Protein AF-A0A1G3IN06-F1 (afdb_monomer_lite)

Sequence (87 aa):
MNISLTPELARIVEKKVKSGLYASASEVVREALRLLAHMDDARRRRIDELNRRIDRGLAELDRGEGIPGATSHRRARRKLRATAARA

Radius of gyration: 24.05 Å; chains: 1; bounding box: 42×40×55 Å

Structure (mmCIF, N/CA/C/O backbone):
data_AF-A0A1G3IN06-F1
#
_entry.id   AF-A0A1G3IN06-F1
#
loop_
_atom_site.group_PDB
_atom_site.id
_atom_site.type_symbol
_atom_site.label_atom_id
_atom_site.label_alt_id
_atom_site.label_comp_id
_atom_site.label_asym_id
_atom_site.label_entity_id
_atom_site.label_seq_id
_atom_site.pdbx_PDB_ins_code
_atom_site.Cartn_x
_atom_site.Cartn_y
_atom_site.Cartn_z
_atom_site.occupancy
_atom_site.B_iso_or_equiv
_atom_site.auth_seq_id
_atom_site.auth_comp_id
_atom_site.auth_asym_id
_atom_site.auth_atom_id
_atom_site.pdbx_PDB_model_num
ATOM 1 N N . MET A 1 1 ? -6.178 -17.972 18.622 1.00 81.75 1 MET A N 1
ATOM 2 C CA . MET A 1 1 ? -4.965 -17.131 18.505 1.00 81.75 1 MET A CA 1
ATOM 3 C C . MET A 1 1 ? -5.195 -15.878 19.331 1.00 81.75 1 MET A C 1
ATOM 5 O O . MET A 1 1 ? -6.264 -15.299 19.192 1.00 81.75 1 MET A O 1
ATOM 9 N N . ASN A 1 2 ? -4.252 -15.500 20.196 1.00 85.06 2 ASN A N 1
ATOM 10 C CA . ASN A 1 2 ? -4.333 -14.266 20.977 1.00 85.06 2 ASN A CA 1
ATOM 11 C C . ASN A 1 2 ? -3.390 -13.225 20.363 1.00 85.06 2 ASN A C 1
ATOM 13 O O . ASN A 1 2 ? -2.268 -13.569 19.999 1.00 85.06 2 ASN A O 1
ATOM 17 N N . ILE A 1 3 ? -3.852 -11.987 20.221 1.00 88.38 3 ILE A N 1
ATOM 18 C CA . ILE A 1 3 ? -3.104 -10.891 19.596 1.00 88.38 3 ILE A CA 1
ATOM 19 C C . ILE A 1 3 ? -3.169 -9.672 20.503 1.00 88.38 3 ILE A C 1
ATOM 21 O O . ILE A 1 3 ? -4.245 -9.273 20.943 1.00 88.38 3 ILE A O 1
ATOM 25 N N . SER A 1 4 ? -2.008 -9.086 20.771 1.00 93.94 4 SER A N 1
ATOM 26 C CA . SER A 1 4 ? -1.902 -7.876 21.576 1.00 93.94 4 SER A CA 1
ATOM 27 C C . SER A 1 4 ? -2.140 -6.653 20.701 1.00 93.94 4 SER A C 1
ATOM 29 O O . SER A 1 4 ? -1.525 -6.503 19.646 1.00 93.94 4 SER A O 1
ATOM 31 N N . LEU A 1 5 ? -3.021 -5.767 21.155 1.00 95.50 5 LEU A N 1
ATOM 32 C CA . LEU A 1 5 ? -3.264 -4.473 20.530 1.00 95.50 5 LEU A CA 1
ATOM 33 C C . LEU A 1 5 ? -2.631 -3.373 21.375 1.00 95.50 5 LEU A C 1
ATOM 35 O O . LEU A 1 5 ? -2.588 -3.464 22.602 1.00 95.50 5 LEU A O 1
ATOM 39 N N . THR A 1 6 ? -2.190 -2.300 20.722 1.00 97.94 6 THR A N 1
ATOM 40 C CA . THR A 1 6 ? -1.882 -1.068 21.449 1.00 97.94 6 THR A CA 1
ATOM 41 C C . THR A 1 6 ? -3.169 -0.512 22.079 1.00 97.94 6 THR A C 1
ATOM 43 O O . THR A 1 6 ? -4.263 -0.740 21.545 1.00 97.94 6 THR A O 1
ATOM 46 N N . PRO A 1 7 ? -3.083 0.262 23.179 1.00 98.06 7 PRO A N 1
ATOM 47 C CA . PRO A 1 7 ? -4.268 0.853 23.810 1.00 98.06 7 PRO A CA 1
ATOM 48 C C . PRO A 1 7 ? -5.103 1.728 22.864 1.00 98.06 7 PRO A C 1
ATOM 50 O O . PRO A 1 7 ? -6.309 1.886 23.035 1.00 98.06 7 PRO A O 1
ATOM 53 N N . GLU A 1 8 ? -4.480 2.327 21.853 1.00 98.06 8 GLU A N 1
ATOM 54 C CA . GLU A 1 8 ? -5.176 3.089 20.818 1.00 98.06 8 GLU A CA 1
ATOM 55 C C . GLU A 1 8 ? -6.004 2.194 19.888 1.00 98.06 8 GLU A C 1
ATOM 57 O O . GLU A 1 8 ? -7.198 2.435 19.713 1.00 98.06 8 GLU A O 1
ATOM 62 N N . LEU A 1 9 ? -5.411 1.121 19.358 1.00 97.62 9 LEU A N 1
ATOM 63 C CA . LEU A 1 9 ? -6.116 0.180 18.485 1.00 97.62 9 LEU A CA 1
ATOM 64 C C . LEU A 1 9 ? -7.252 -0.535 19.226 1.00 97.62 9 LEU A C 1
ATOM 66 O O . LEU A 1 9 ? -8.337 -0.697 18.668 1.00 97.62 9 LEU A O 1
ATOM 70 N N . ALA A 1 10 ? -7.042 -0.891 20.496 1.00 97.12 10 ALA A N 1
ATOM 71 C CA . ALA A 1 10 ? -8.086 -1.470 21.339 1.00 97.12 10 ALA A CA 1
ATOM 72 C C . ALA A 1 10 ? -9.297 -0.529 21.474 1.00 97.12 10 ALA A C 1
ATOM 74 O O . ALA A 1 10 ? -10.429 -0.962 21.260 1.00 97.12 10 ALA A O 1
ATOM 75 N N . ARG A 1 11 ? -9.069 0.772 21.723 1.00 97.81 11 ARG A N 1
ATOM 76 C CA . ARG A 1 11 ? -10.141 1.784 21.792 1.00 97.81 11 ARG A CA 1
ATOM 77 C C . ARG A 1 11 ? -10.903 1.924 20.474 1.00 97.81 11 ARG A C 1
ATOM 79 O O . ARG A 1 11 ? -12.122 2.084 20.487 1.00 97.81 11 ARG A O 1
ATOM 86 N N . ILE A 1 12 ? -10.211 1.853 19.335 1.00 97.62 12 ILE A N 1
ATOM 87 C CA . ILE A 1 12 ? -10.852 1.897 18.011 1.00 97.62 12 ILE A CA 1
ATOM 88 C C . ILE A 1 12 ? -11.768 0.684 17.821 1.00 97.62 12 ILE A C 1
ATOM 90 O O . ILE A 1 12 ? -12.927 0.851 17.435 1.00 97.62 12 ILE A O 1
ATOM 94 N N . VAL A 1 13 ? -11.268 -0.520 18.114 1.00 97.25 13 VAL A N 1
ATOM 95 C CA . VAL A 1 13 ? -12.047 -1.762 18.008 1.00 97.25 13 VAL A CA 1
ATOM 96 C C . VAL A 1 13 ? -13.260 -1.713 18.932 1.00 97.25 13 VAL A C 1
ATOM 98 O O . VAL A 1 13 ? -14.378 -1.975 18.493 1.00 97.25 13 VAL A O 1
ATOM 101 N N . GLU A 1 14 ? -13.071 -1.298 20.183 1.00 97.31 14 GLU A N 1
ATOM 102 C CA . GLU A 1 14 ? -14.154 -1.186 21.156 1.00 97.31 14 GLU A CA 1
ATOM 103 C C . GLU A 1 14 ? -15.228 -0.188 20.703 1.00 97.31 14 GLU A C 1
ATOM 105 O O . GLU A 1 14 ? -16.417 -0.497 20.763 1.00 97.31 14 GLU A O 1
ATOM 110 N N . LYS A 1 15 ? -14.837 0.977 20.167 1.00 97.94 15 LYS A N 1
ATOM 111 C CA . LYS A 1 15 ? -15.779 1.965 19.617 1.00 97.94 15 LYS A CA 1
ATOM 112 C C . LYS A 1 15 ? -16.593 1.402 18.447 1.00 97.94 15 LYS A C 1
ATOM 114 O O . LYS A 1 15 ? -17.780 1.702 18.341 1.00 97.94 15 LYS A O 1
ATOM 119 N N . LYS A 1 16 ? -15.977 0.598 17.574 1.00 97.69 16 LYS A N 1
ATOM 120 C CA . LYS A 1 16 ? -16.651 -0.045 16.432 1.00 97.69 16 LYS A CA 1
ATOM 121 C C . LYS A 1 16 ? -17.645 -1.121 16.868 1.00 97.69 16 LYS A C 1
ATOM 123 O O . LYS A 1 16 ? -18.712 -1.221 16.276 1.00 97.69 16 LYS A O 1
ATOM 128 N N . VAL A 1 17 ? -17.328 -1.886 17.910 1.00 97.94 17 VAL A N 1
ATOM 129 C CA . VAL A 1 17 ? -18.271 -2.860 18.484 1.00 97.94 17 VAL A CA 1
ATOM 130 C C . VAL A 1 17 ? -19.416 -2.133 19.194 1.00 97.94 17 VAL A C 1
ATOM 132 O O . VAL A 1 17 ? -20.581 -2.413 18.934 1.00 97.94 17 VAL A O 1
ATOM 135 N N . LYS A 1 18 ? -19.106 -1.122 20.018 1.00 97.88 18 LYS A N 1
ATOM 136 C CA . LYS A 1 18 ? -20.104 -0.302 20.729 1.00 97.88 18 LYS A CA 1
ATOM 137 C C . LYS A 1 18 ? -21.067 0.442 19.803 1.00 97.88 18 LYS A C 1
ATOM 139 O O . LYS A 1 18 ? -22.164 0.774 20.234 1.00 97.88 18 LYS A O 1
ATOM 144 N N . SER A 1 19 ? -20.694 0.700 18.548 1.00 97.19 19 SER A N 1
ATOM 145 C CA . SER A 1 19 ? -21.613 1.305 17.580 1.00 97.19 19 SER A CA 1
ATOM 146 C C . SER A 1 19 ? -22.680 0.335 17.058 1.00 97.19 19 SER A C 1
ATOM 148 O O . SER A 1 19 ? -23.512 0.751 16.260 1.00 97.19 19 SER A O 1
ATOM 150 N N . GLY A 1 20 ? -22.624 -0.952 17.423 1.00 95.38 20 GLY A N 1
ATOM 151 C CA . GLY A 1 20 ? -23.562 -1.984 16.969 1.00 95.38 20 GLY A CA 1
ATOM 152 C C . GLY A 1 20 ? -23.359 -2.445 15.522 1.00 95.38 20 GLY A C 1
ATOM 153 O O . GLY A 1 20 ? -24.097 -3.299 15.051 1.00 95.38 20 GLY A O 1
ATOM 154 N N . LEU A 1 21 ? -22.354 -1.910 14.816 1.00 93.75 21 LEU A N 1
ATOM 155 C CA . LEU A 1 21 ? -22.047 -2.286 13.428 1.00 93.75 21 LEU A CA 1
ATOM 156 C C . LEU A 1 21 ? -21.309 -3.627 13.323 1.00 93.75 21 LEU A C 1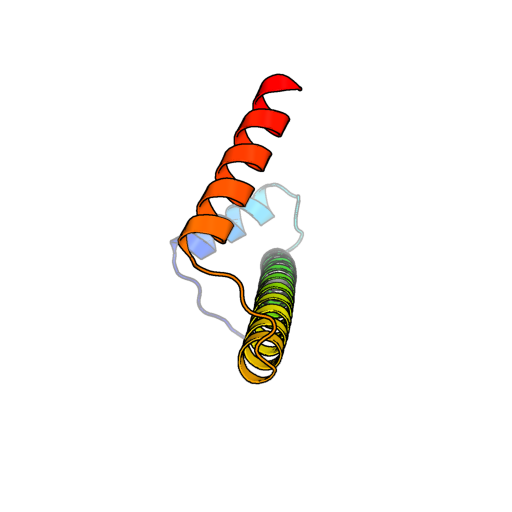
ATOM 158 O O . LEU A 1 21 ? -21.266 -4.210 12.247 1.00 93.75 21 LEU A O 1
ATOM 162 N N . TYR A 1 22 ? -20.703 -4.082 14.419 1.00 97.81 22 TYR A N 1
ATOM 163 C CA . TYR A 1 22 ? -19.931 -5.319 14.492 1.00 97.81 22 TYR A CA 1
ATOM 164 C C . TYR A 1 22 ? -20.304 -6.063 15.772 1.00 97.81 22 TYR A C 1
ATOM 166 O O . TYR A 1 22 ? -20.385 -5.452 16.839 1.00 97.81 22 TYR A O 1
ATOM 174 N N . ALA A 1 23 ? -20.471 -7.381 15.688 1.00 96.62 23 ALA A N 1
ATOM 175 C CA . ALA A 1 23 ? -20.856 -8.220 16.819 1.00 96.62 23 ALA A CA 1
ATOM 176 C C . ALA A 1 23 ? -19.681 -8.527 17.762 1.00 96.62 23 ALA A C 1
ATOM 178 O O . ALA A 1 23 ? -19.883 -8.891 18.919 1.00 96.62 23 ALA A O 1
ATOM 179 N N . SER A 1 24 ? -18.436 -8.419 17.283 1.00 97.12 24 SER A N 1
ATOM 180 C CA . SER A 1 24 ? -17.253 -8.742 18.087 1.00 97.12 24 SER A CA 1
ATOM 181 C C . SER A 1 24 ? -15.983 -8.031 17.624 1.00 97.12 24 SER A C 1
ATOM 183 O O . SER A 1 24 ? -15.842 -7.647 16.463 1.00 97.12 24 SER A O 1
ATOM 185 N N . ALA A 1 25 ? -14.996 -7.952 18.521 1.00 95.56 25 ALA A N 1
ATOM 186 C CA . ALA A 1 25 ? -13.652 -7.481 18.191 1.00 95.56 25 ALA A CA 1
ATOM 187 C C . ALA A 1 25 ? -13.007 -8.308 17.063 1.00 95.56 25 ALA A C 1
ATOM 189 O O . ALA A 1 25 ? -12.373 -7.755 16.166 1.00 95.56 25 ALA A O 1
ATOM 190 N N . SER A 1 26 ? -13.208 -9.631 17.067 1.00 96.25 26 SER A N 1
ATOM 191 C CA . SER A 1 26 ? -12.677 -10.513 16.024 1.00 96.25 26 SER A CA 1
ATOM 192 C C . SER A 1 26 ? -13.263 -10.212 14.646 1.00 96.25 26 SER A C 1
ATOM 194 O O . SER A 1 26 ? -12.581 -10.402 13.645 1.00 96.25 26 SER A O 1
ATOM 196 N N . GLU A 1 27 ? -14.507 -9.743 14.573 1.00 97.00 27 GLU A N 1
ATOM 197 C CA . GLU A 1 27 ? -15.127 -9.337 13.313 1.00 97.00 27 GLU A CA 1
ATOM 198 C C . GLU A 1 27 ? -14.510 -8.052 12.762 1.00 97.00 27 GLU A C 1
ATOM 200 O O . GLU A 1 27 ? -14.120 -8.023 11.597 1.00 97.00 27 GLU A O 1
ATOM 205 N N . VAL A 1 28 ? -14.311 -7.044 13.620 1.00 97.06 28 VAL A N 1
ATOM 206 C CA . VAL A 1 28 ? -13.616 -5.799 13.254 1.00 97.06 28 VAL A CA 1
ATOM 207 C C . VAL A 1 28 ? -12.219 -6.101 12.708 1.00 97.06 28 VAL A C 1
ATOM 209 O O . VAL A 1 28 ? -11.831 -5.586 11.661 1.00 97.06 28 VAL A O 1
ATOM 212 N N . VAL A 1 29 ? -11.467 -6.967 13.395 1.00 96.00 29 VAL A N 1
ATOM 213 C CA . VAL A 1 29 ? -10.109 -7.343 12.978 1.00 96.00 29 VAL A CA 1
ATOM 214 C C . VAL A 1 29 ? -10.123 -8.112 11.656 1.00 96.00 29 VAL A C 1
ATOM 216 O O . VAL A 1 29 ? -9.301 -7.827 10.790 1.00 96.00 29 VAL A O 1
ATOM 219 N N . ARG A 1 30 ? -11.057 -9.052 11.456 1.00 96.19 30 ARG A N 1
ATOM 220 C CA . ARG A 1 30 ? -11.175 -9.780 10.180 1.00 96.19 30 ARG A CA 1
ATOM 221 C C . ARG A 1 30 ? -11.453 -8.840 9.013 1.00 96.19 30 ARG A C 1
ATOM 223 O O . ARG A 1 30 ? -10.836 -9.002 7.964 1.00 96.19 30 ARG A O 1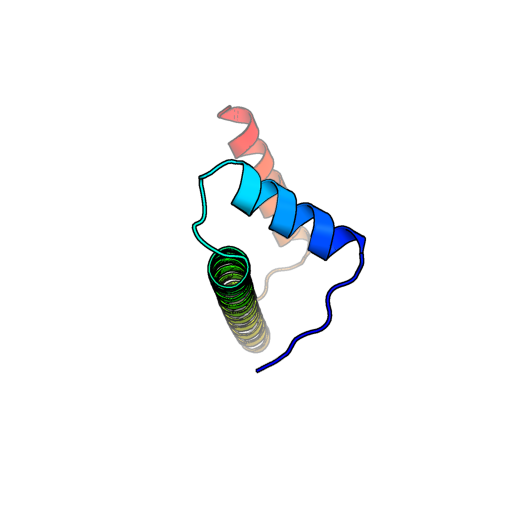
ATOM 230 N N . GLU A 1 31 ? -12.342 -7.869 9.191 1.00 97.62 31 GLU A N 1
ATOM 231 C CA . GLU A 1 31 ? -12.648 -6.902 8.136 1.00 97.62 31 GLU A CA 1
ATOM 232 C C . GLU A 1 31 ? -11.454 -5.987 7.842 1.00 97.62 31 GLU A C 1
ATOM 234 O O . GLU A 1 31 ? -11.080 -5.805 6.684 1.00 97.62 31 GLU A O 1
ATOM 239 N N . ALA A 1 32 ? -10.772 -5.496 8.880 1.00 96.56 32 ALA A N 1
ATOM 240 C CA . ALA A 1 32 ? -9.553 -4.709 8.714 1.00 96.56 32 ALA A CA 1
ATOM 241 C C . ALA A 1 32 ? -8.453 -5.486 7.964 1.00 96.56 32 ALA A C 1
ATOM 243 O O . ALA A 1 32 ? -7.817 -4.942 7.062 1.00 96.56 32 ALA A O 1
ATOM 244 N N . LEU A 1 33 ? -8.254 -6.767 8.292 1.00 97.25 33 LEU A N 1
ATOM 245 C CA . LEU A 1 33 ? -7.286 -7.629 7.609 1.00 97.25 33 LEU A CA 1
ATOM 246 C C . LEU A 1 33 ? -7.690 -7.932 6.163 1.00 97.25 33 LEU A C 1
ATOM 248 O O . LEU A 1 33 ? -6.821 -7.994 5.296 1.00 97.25 33 LEU A O 1
ATOM 252 N N . ARG A 1 34 ? -8.989 -8.081 5.878 1.00 98.12 34 ARG A N 1
ATOM 253 C CA . ARG A 1 34 ? -9.495 -8.237 4.509 1.00 98.12 34 ARG A CA 1
ATOM 254 C C . ARG A 1 34 ? -9.178 -7.000 3.668 1.00 98.12 34 ARG A C 1
ATOM 256 O O . ARG A 1 34 ? -8.635 -7.134 2.574 1.00 98.12 34 ARG A O 1
ATOM 263 N N . LEU A 1 35 ? -9.446 -5.804 4.194 1.00 98.19 35 LEU A N 1
ATOM 264 C CA . LEU A 1 35 ? -9.102 -4.545 3.527 1.00 98.19 35 LEU A CA 1
ATOM 265 C C . LEU A 1 35 ? -7.591 -4.409 3.309 1.00 98.19 35 LEU A C 1
ATOM 267 O O . LEU A 1 35 ? -7.166 -4.063 2.208 1.00 98.19 35 LEU A O 1
ATOM 271 N N . LEU A 1 36 ? -6.780 -4.740 4.319 1.00 98.12 36 LEU A N 1
ATOM 272 C CA . LEU A 1 36 ? -5.322 -4.732 4.202 1.00 98.12 36 LEU A CA 1
ATOM 273 C C . LEU A 1 36 ? -4.841 -5.676 3.091 1.00 98.12 36 LEU A C 1
ATOM 275 O O . LEU A 1 36 ? -4.060 -5.264 2.237 1.00 98.12 36 LEU A O 1
ATOM 279 N N . ALA A 1 37 ? -5.359 -6.906 3.048 1.00 98.12 37 ALA A N 1
ATOM 280 C CA . ALA A 1 37 ? -5.012 -7.877 2.015 1.00 98.12 37 ALA A CA 1
ATOM 281 C C . ALA A 1 37 ? -5.385 -7.383 0.607 1.00 98.12 37 ALA A C 1
ATOM 283 O O . ALA A 1 37 ? -4.590 -7.525 -0.322 1.00 98.12 37 ALA A O 1
ATOM 284 N N . HIS A 1 38 ? -6.553 -6.751 0.445 1.00 98.25 38 HIS A N 1
ATO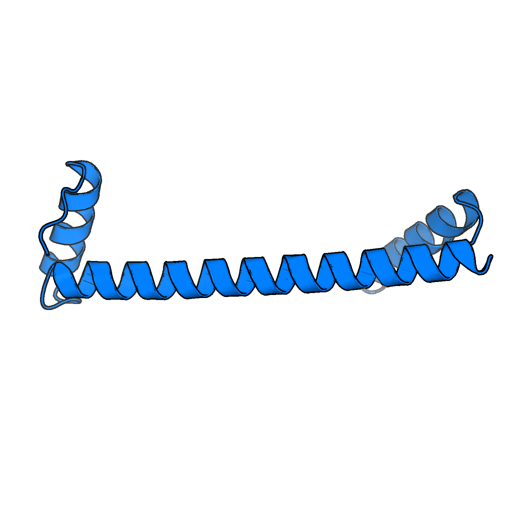M 285 C CA . HIS A 1 38 ? -6.946 -6.142 -0.829 1.00 98.25 38 HIS A CA 1
ATOM 286 C C . HIS A 1 38 ? -6.011 -5.002 -1.247 1.00 98.25 38 HIS A C 1
ATOM 288 O O . HIS A 1 38 ? -5.637 -4.914 -2.417 1.00 98.25 38 HIS A O 1
ATOM 294 N N . MET A 1 39 ? -5.609 -4.138 -0.311 1.00 98.31 39 MET A N 1
ATOM 295 C CA . MET A 1 39 ? -4.657 -3.058 -0.588 1.00 98.31 39 MET A CA 1
ATOM 296 C C . MET A 1 39 ? -3.280 -3.597 -0.983 1.00 98.31 39 MET A C 1
ATOM 298 O O . MET A 1 39 ? -2.669 -3.087 -1.926 1.00 98.31 39 MET A O 1
ATOM 302 N N . ASP A 1 40 ? -2.796 -4.626 -0.288 1.00 98.31 40 ASP A N 1
ATOM 303 C CA . ASP A 1 40 ? -1.509 -5.253 -0.583 1.00 98.31 40 ASP A CA 1
ATOM 304 C C . ASP A 1 40 ? -1.513 -5.939 -1.949 1.00 98.31 40 ASP A C 1
ATOM 306 O O . ASP A 1 40 ? -0.564 -5.784 -2.718 1.00 98.31 40 ASP A O 1
ATOM 310 N N . ASP A 1 41 ? -2.593 -6.634 -2.296 1.00 98.19 41 ASP A N 1
ATOM 311 C CA . ASP A 1 41 ? -2.762 -7.246 -3.610 1.00 98.19 41 ASP A CA 1
ATOM 312 C C . ASP A 1 41 ? -2.826 -6.193 -4.731 1.00 98.19 41 ASP A C 1
ATOM 314 O O . ASP A 1 41 ? -2.108 -6.293 -5.729 1.00 98.19 41 ASP A O 1
ATOM 318 N N . ALA A 1 42 ? -3.594 -5.114 -4.544 1.00 98.00 42 ALA A N 1
ATOM 319 C CA . ALA A 1 42 ? -3.643 -4.008 -5.500 1.00 98.00 42 ALA A CA 1
ATOM 320 C C . ALA A 1 42 ? -2.264 -3.348 -5.687 1.00 98.00 42 ALA A C 1
ATOM 322 O O . ALA A 1 42 ? -1.858 -3.040 -6.812 1.00 98.00 42 ALA A O 1
ATOM 323 N N . ARG A 1 43 ? -1.507 -3.167 -4.594 1.00 98.06 43 ARG A N 1
ATOM 324 C CA . ARG A 1 43 ? -0.133 -2.650 -4.636 1.00 98.06 43 ARG A CA 1
ATOM 325 C C . ARG A 1 43 ? 0.792 -3.588 -5.410 1.00 98.06 43 ARG A C 1
ATOM 327 O O . ARG A 1 43 ? 1.540 -3.102 -6.257 1.00 98.06 43 ARG A O 1
ATOM 334 N N . ARG A 1 44 ? 0.733 -4.898 -5.149 1.00 98.25 44 ARG A N 1
ATOM 335 C CA . ARG A 1 44 ? 1.538 -5.910 -5.855 1.00 98.25 44 ARG A CA 1
ATOM 336 C C . ARG A 1 44 ? 1.268 -5.879 -7.353 1.00 98.25 44 ARG A C 1
ATOM 338 O O . ARG A 1 44 ? 2.199 -5.669 -8.121 1.00 98.25 44 ARG A O 1
ATOM 345 N N . ARG A 1 45 ? -0.003 -5.933 -7.766 1.00 98.25 45 ARG A N 1
ATOM 346 C CA . ARG A 1 45 ? -0.388 -5.856 -9.187 1.00 98.25 45 ARG A CA 1
ATOM 347 C C . ARG A 1 45 ? 0.136 -4.591 -9.867 1.00 98.25 45 ARG A C 1
ATOM 349 O O . ARG A 1 45 ? 0.621 -4.660 -10.992 1.00 98.25 45 ARG A O 1
ATOM 356 N N . ARG A 1 46 ? 0.072 -3.440 -9.186 1.00 98.19 46 ARG A N 1
ATOM 357 C CA . ARG A 1 46 ? 0.582 -2.167 -9.718 1.00 98.19 46 ARG A CA 1
ATOM 358 C C . ARG A 1 46 ? 2.100 -2.183 -9.912 1.00 98.19 46 ARG A C 1
ATOM 360 O O . ARG A 1 46 ? 2.584 -1.636 -10.900 1.00 98.19 46 ARG A O 1
ATOM 367 N N . ILE A 1 47 ? 2.839 -2.778 -8.977 1.00 98.50 47 ILE A N 1
ATOM 368 C CA . ILE A 1 47 ? 4.295 -2.937 -9.087 1.00 98.50 47 ILE A CA 1
ATOM 369 C C . ILE A 1 47 ? 4.631 -3.892 -10.234 1.00 98.50 47 ILE A C 1
ATOM 371 O O . ILE A 1 47 ? 5.461 -3.552 -11.071 1.00 98.50 47 ILE A O 1
ATOM 375 N N . ASP A 1 48 ? 3.942 -5.028 -10.330 1.00 98.50 48 ASP A N 1
ATOM 376 C CA . ASP A 1 48 ? 4.159 -6.006 -11.399 1.00 98.50 48 ASP A CA 1
ATOM 377 C C . ASP A 1 48 ? 3.894 -5.404 -12.782 1.00 98.50 48 ASP A C 1
ATOM 379 O O . ASP A 1 48 ? 4.665 -5.609 -13.719 1.00 98.50 48 ASP A O 1
ATOM 383 N N . GLU A 1 49 ? 2.821 -4.625 -12.927 1.00 98.44 49 GLU A N 1
ATOM 384 C CA . GLU A 1 49 ? 2.527 -3.916 -14.171 1.00 98.44 49 GLU A CA 1
ATOM 385 C C . GLU A 1 49 ? 3.616 -2.890 -14.510 1.00 98.44 49 GLU A C 1
ATOM 387 O O . GLU A 1 49 ? 4.053 -2.810 -15.661 1.00 98.44 49 GLU A O 1
ATOM 392 N N . LEU A 1 50 ? 4.073 -2.115 -13.521 1.00 98.44 50 LEU A N 1
ATOM 393 C CA . LEU A 1 50 ? 5.143 -1.141 -13.718 1.00 98.44 50 LEU A CA 1
ATOM 394 C C . LEU A 1 50 ? 6.441 -1.825 -14.156 1.00 98.44 50 LEU A C 1
ATOM 396 O O . LEU A 1 50 ? 7.043 -1.384 -15.134 1.00 98.44 50 LEU A O 1
ATOM 400 N N . ASN A 1 51 ? 6.825 -2.914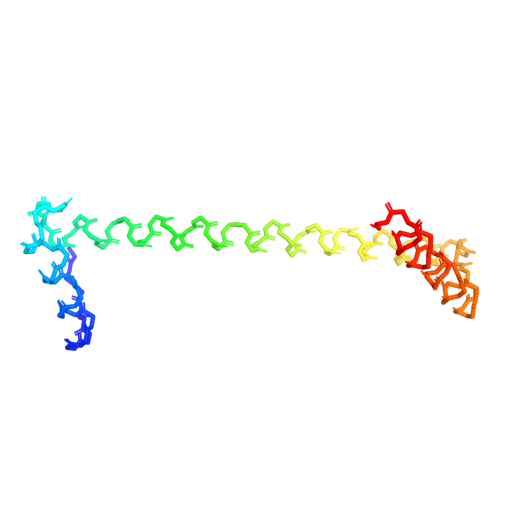 -13.491 1.00 98.50 51 ASN A N 1
ATOM 401 C CA . ASN A 1 51 ? 8.010 -3.694 -13.835 1.00 98.50 51 ASN A CA 1
ATOM 402 C C . ASN A 1 51 ? 7.910 -4.227 -15.268 1.00 98.50 51 ASN A C 1
ATOM 404 O O . ASN A 1 51 ? 8.783 -3.940 -16.077 1.00 98.50 51 ASN A O 1
ATOM 408 N N . ARG A 1 52 ? 6.781 -4.841 -15.653 1.00 98.50 52 ARG A N 1
ATOM 409 C CA . ARG A 1 52 ? 6.562 -5.300 -17.041 1.00 98.50 52 ARG A CA 1
ATOM 410 C C . ARG A 1 52 ? 6.686 -4.179 -18.073 1.00 98.50 52 ARG A C 1
ATOM 412 O O . ARG A 1 52 ? 7.139 -4.411 -19.193 1.00 98.50 52 ARG A O 1
ATOM 419 N N . ARG A 1 53 ? 6.231 -2.967 -17.742 1.00 98.19 53 ARG A N 1
ATOM 420 C CA . ARG A 1 53 ? 6.353 -1.798 -18.627 1.00 98.19 53 ARG A 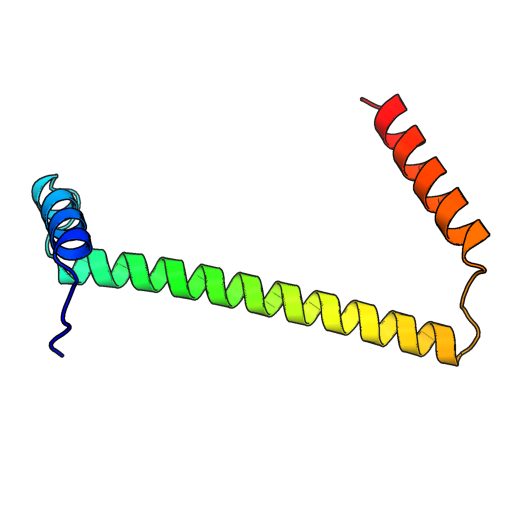CA 1
ATOM 421 C C . ARG A 1 53 ? 7.797 -1.321 -18.741 1.00 98.19 53 ARG A C 1
ATOM 423 O O . ARG A 1 53 ? 8.194 -0.921 -19.832 1.00 98.19 53 ARG A O 1
ATOM 430 N N . ILE A 1 54 ? 8.553 -1.358 -17.646 1.00 98.00 54 ILE A N 1
ATOM 431 C CA . ILE A 1 54 ? 9.985 -1.047 -17.634 1.00 98.00 54 ILE A CA 1
ATOM 432 C C . ILE A 1 54 ? 10.738 -2.080 -18.470 1.00 98.00 54 ILE A C 1
ATOM 434 O O . ILE A 1 54 ? 11.431 -1.681 -19.397 1.00 98.00 54 ILE A O 1
ATOM 438 N N . ASP A 1 55 ? 10.529 -3.374 -18.224 1.00 98.44 55 ASP A N 1
ATOM 439 C CA . ASP A 1 55 ? 11.190 -4.465 -18.950 1.00 98.44 55 ASP A CA 1
ATOM 440 C C . ASP A 1 55 ? 10.953 -4.355 -20.457 1.00 98.44 55 ASP A C 1
ATOM 442 O O . ASP A 1 55 ? 11.880 -4.463 -21.258 1.00 98.44 55 ASP A O 1
ATOM 446 N N . ARG A 1 56 ? 9.710 -4.057 -20.858 1.00 97.94 56 ARG A N 1
ATOM 447 C CA . ARG A 1 56 ? 9.380 -3.801 -22.263 1.00 97.94 56 ARG A CA 1
ATOM 448 C C . ARG A 1 56 ? 10.149 -2.607 -22.823 1.00 97.94 56 ARG A C 1
ATOM 450 O O . ARG A 1 56 ? 10.709 -2.715 -23.908 1.00 97.94 56 ARG A O 1
ATOM 457 N N . GLY A 1 57 ? 10.166 -1.488 -22.100 1.00 96.56 57 GLY A N 1
ATOM 458 C CA . GLY A 1 57 ? 10.881 -0.284 -22.521 1.00 96.56 57 GLY A CA 1
ATOM 459 C C . GLY A 1 57 ? 12.391 -0.507 -22.629 1.00 96.56 57 GLY A C 1
ATOM 460 O O . GLY A 1 57 ? 13.004 -0.025 -23.573 1.00 96.56 57 GLY A O 1
ATOM 461 N N . LEU A 1 58 ? 12.986 -1.276 -21.714 1.00 97.75 58 LEU A N 1
ATOM 462 C CA . LEU A 1 58 ? 14.393 -1.671 -21.788 1.00 97.75 58 LEU A CA 1
ATOM 463 C C . LEU A 1 58 ? 14.656 -2.533 -23.027 1.00 97.75 58 LEU A C 1
ATOM 465 O O . LEU A 1 58 ? 15.546 -2.212 -23.805 1.00 97.75 58 LEU A O 1
ATOM 469 N N . ALA A 1 59 ? 13.813 -3.534 -23.293 1.00 98.06 59 ALA A N 1
ATOM 470 C CA . ALA A 1 59 ? 13.947 -4.363 -24.488 1.00 98.06 59 ALA A CA 1
ATOM 471 C C . ALA A 1 59 ? 13.788 -3.561 -25.798 1.00 98.06 59 ALA A C 1
ATOM 473 O O . ALA A 1 59 ? 14.443 -3.866 -26.790 1.00 98.06 59 ALA A O 1
ATOM 474 N N . GLU A 1 60 ? 12.908 -2.553 -25.838 1.00 97.62 60 GLU A N 1
ATOM 475 C CA . GLU A 1 60 ? 12.792 -1.611 -26.967 1.00 97.62 60 GLU A CA 1
ATOM 476 C C . GLU A 1 60 ? 14.077 -0.784 -27.147 1.00 97.62 60 GLU A C 1
ATOM 478 O O . GLU A 1 60 ? 14.553 -0.613 -28.271 1.00 97.62 60 GLU A O 1
ATOM 483 N N . LEU A 1 61 ? 14.675 -0.308 -26.049 1.00 96.50 61 LEU A N 1
ATOM 484 C CA . LEU A 1 61 ? 15.947 0.418 -26.087 1.00 96.50 61 LEU A CA 1
ATOM 485 C C . LEU A 1 61 ? 17.096 -0.458 -26.592 1.00 96.50 61 LEU A C 1
ATOM 487 O O . LEU A 1 61 ? 17.858 0.004 -27.439 1.00 96.50 61 LEU A O 1
ATOM 491 N N . ASP A 1 62 ? 17.178 -1.711 -26.144 1.00 97.69 62 ASP A N 1
ATOM 492 C CA . ASP A 1 62 ? 18.198 -2.670 -26.588 1.00 97.69 62 ASP A CA 1
ATOM 493 C C . ASP A 1 62 ? 18.100 -2.960 -28.096 1.00 97.69 62 ASP A C 1
ATOM 495 O O . ASP A 1 62 ? 19.114 -3.168 -28.762 1.00 97.69 62 ASP A O 1
ATOM 499 N N . ARG A 1 63 ? 16.888 -2.909 -28.670 1.00 97.88 63 ARG A N 1
ATOM 500 C CA . ARG A 1 63 ? 16.657 -3.014 -30.125 1.00 97.88 63 ARG A CA 1
ATOM 501 C C . ARG A 1 63 ? 16.907 -1.710 -30.892 1.00 97.88 63 ARG A C 1
ATOM 503 O O . ARG A 1 63 ? 16.741 -1.677 -32.109 1.00 97.88 63 ARG A O 1
ATOM 510 N N . GLY A 1 64 ? 17.287 -0.630 -30.210 1.00 96.50 64 GLY A N 1
ATOM 511 C CA . GLY A 1 64 ? 17.507 0.682 -30.821 1.00 96.50 64 GLY A CA 1
ATOM 512 C C . GLY A 1 64 ? 16.220 1.442 -31.167 1.00 96.50 64 GLY A C 1
ATOM 513 O O . GLY A 1 64 ? 16.275 2.431 -31.893 1.00 96.50 64 GLY A O 1
ATOM 514 N N . GLU A 1 65 ? 15.063 1.036 -30.634 1.00 96.62 65 GLU A N 1
ATOM 515 C CA . GLU A 1 65 ? 13.753 1.668 -30.890 1.00 96.62 65 GLU A CA 1
ATOM 516 C C . GLU A 1 65 ? 13.510 2.918 -30.016 1.00 96.62 65 GLU A C 1
ATOM 518 O O . GLU A 1 65 ? 12.441 3.537 -30.041 1.00 96.62 65 GLU A O 1
ATOM 523 N N . GLY A 1 66 ? 14.516 3.317 -29.235 1.00 94.25 66 GLY A N 1
ATOM 524 C CA . GLY A 1 66 ? 14.492 4.511 -28.404 1.00 94.25 66 GLY A CA 1
ATOM 525 C C . GLY A 1 66 ? 14.367 5.813 -29.197 1.00 94.25 66 GLY A C 1
ATOM 526 O O . GLY A 1 66 ? 14.750 5.926 -30.358 1.00 94.25 66 GLY A O 1
ATOM 527 N N . ILE A 1 67 ? 13.871 6.857 -28.529 1.00 95.00 67 ILE A N 1
ATOM 528 C CA . ILE A 1 67 ? 13.863 8.223 -29.067 1.00 95.00 67 ILE A CA 1
ATOM 529 C C . ILE A 1 67 ? 14.751 9.142 -28.225 1.00 95.00 67 ILE A C 1
ATOM 531 O O . ILE A 1 67 ? 14.817 8.972 -27.005 1.00 95.00 67 ILE A O 1
ATOM 535 N N . PRO A 1 68 ? 15.357 10.188 -28.819 1.00 95.94 68 PRO A N 1
ATOM 536 C CA . PRO A 1 68 ? 16.100 11.180 -28.055 1.00 95.94 68 PRO A CA 1
ATOM 537 C C . PRO A 1 68 ? 15.247 11.812 -26.950 1.00 95.94 68 PRO A C 1
ATOM 539 O O . PRO A 1 68 ? 14.084 12.177 -27.174 1.00 95.94 68 PRO A O 1
ATOM 542 N N . GLY A 1 69 ? 15.844 12.022 -25.775 1.00 93.38 69 GLY A N 1
ATOM 543 C CA . GLY A 1 69 ? 15.153 12.563 -24.602 1.00 93.38 69 GLY A CA 1
ATOM 544 C C . GLY A 1 69 ? 14.417 13.876 -24.891 1.00 93.38 69 GLY A C 1
ATOM 545 O O . GLY A 1 69 ? 13.251 14.025 -24.525 1.00 93.38 69 GLY A O 1
ATOM 546 N N . ALA A 1 70 ? 15.029 14.805 -25.632 1.00 96.25 70 ALA A N 1
ATOM 547 C CA . ALA A 1 70 ? 14.394 16.068 -26.029 1.00 96.25 70 ALA A CA 1
ATOM 548 C C . ALA A 1 70 ? 13.086 15.862 -26.826 1.00 96.25 70 ALA A C 1
ATOM 550 O O . ALA A 1 70 ? 12.113 16.605 -26.659 1.00 96.25 70 ALA A O 1
ATOM 551 N N . THR A 1 71 ? 13.027 14.821 -27.663 1.00 95.69 71 THR A N 1
ATOM 552 C CA . THR A 1 71 ? 11.821 14.450 -28.417 1.00 95.69 71 THR A CA 1
ATOM 553 C C . THR A 1 71 ? 10.742 13.871 -27.507 1.00 95.69 71 THR A C 1
ATOM 555 O O . THR A 1 71 ? 9.574 14.240 -27.659 1.00 95.69 71 THR A O 1
ATOM 558 N N . SER A 1 72 ? 11.113 13.048 -26.523 1.00 94.50 72 SER A N 1
ATOM 559 C CA . SER A 1 72 ? 10.179 12.546 -25.505 1.00 94.50 72 SER A CA 1
ATOM 560 C C . SER A 1 72 ? 9.529 13.692 -24.711 1.00 94.50 72 SER A C 1
ATOM 562 O O . SER A 1 72 ? 8.300 13.812 -24.685 1.00 94.50 72 SER A O 1
ATOM 564 N N . HIS A 1 73 ? 10.331 14.623 -24.181 1.00 95.25 73 HIS A N 1
ATOM 565 C CA . HIS A 1 73 ? 9.838 15.781 -23.421 1.00 95.25 73 HIS A CA 1
ATOM 566 C C . HIS A 1 73 ? 8.882 16.660 -24.237 1.00 95.25 73 HIS A C 1
ATOM 568 O O . HIS A 1 73 ? 7.832 17.077 -23.741 1.00 95.25 73 HIS A O 1
ATOM 574 N N . ARG A 1 74 ? 9.206 16.916 -25.511 1.00 96.25 74 ARG A N 1
ATOM 575 C CA . ARG A 1 74 ? 8.342 17.686 -26.418 1.00 96.25 74 ARG A CA 1
ATOM 576 C C . ARG A 1 74 ? 6.993 16.995 -26.634 1.00 96.25 74 ARG A C 1
ATOM 578 O O . ARG A 1 74 ? 5.954 17.655 -26.569 1.00 96.25 74 ARG A O 1
ATOM 585 N N . ARG A 1 75 ? 6.986 15.670 -26.844 1.00 94.31 75 ARG A N 1
ATOM 586 C CA . ARG A 1 75 ? 5.752 14.874 -26.989 1.00 94.31 75 ARG A CA 1
ATOM 587 C C . ARG A 1 75 ? 4.900 14.924 -25.716 1.00 94.31 75 ARG A C 1
ATOM 589 O O . ARG A 1 75 ? 3.694 15.146 -25.821 1.00 94.31 75 ARG A O 1
ATOM 596 N N . ALA A 1 76 ? 5.516 14.771 -24.542 1.00 93.38 76 ALA A N 1
ATOM 597 C CA . ALA A 1 76 ? 4.828 14.832 -23.252 1.00 93.38 76 ALA A CA 1
ATOM 598 C C . ALA A 1 76 ? 4.188 16.209 -23.006 1.00 93.38 76 ALA A C 1
ATOM 600 O O . ALA A 1 76 ? 2.989 16.293 -22.742 1.00 93.38 76 ALA A O 1
ATOM 601 N N . ARG A 1 77 ? 4.947 17.299 -23.199 1.00 93.38 77 ARG A N 1
ATOM 602 C CA . ARG A 1 77 ? 4.438 18.678 -23.066 1.00 93.38 77 ARG A CA 1
ATOM 603 C C . ARG A 1 77 ? 3.278 18.965 -24.018 1.00 93.38 77 ARG A C 1
ATOM 605 O O . ARG A 1 77 ? 2.310 19.606 -23.617 1.00 93.38 77 ARG A O 1
ATOM 612 N N . ARG A 1 78 ? 3.343 18.472 -25.260 1.00 94.62 78 ARG A N 1
ATOM 613 C CA . ARG A 1 78 ? 2.252 18.627 -26.234 1.00 94.62 78 ARG A CA 1
ATOM 614 C C . ARG A 1 78 ? 0.978 17.912 -25.784 1.00 94.62 78 ARG A C 1
ATOM 616 O O . ARG A 1 78 ? -0.094 18.495 -25.892 1.00 94.62 78 ARG A O 1
ATOM 623 N N . LYS A 1 79 ? 1.090 16.684 -25.260 1.00 91.75 79 LYS A N 1
ATOM 624 C CA . LYS A 1 79 ? -0.063 15.947 -24.715 1.00 91.75 79 LYS A CA 1
ATOM 625 C C . LYS A 1 79 ? -0.706 16.701 -23.551 1.00 91.75 79 LYS A C 1
ATOM 627 O O . LYS A 1 79 ? -1.906 16.924 -23.595 1.00 91.75 79 LYS A O 1
ATOM 632 N N . LEU A 1 80 ? 0.086 17.157 -22.576 1.00 92.31 80 LEU A N 1
ATOM 633 C CA . LEU A 1 80 ? -0.422 17.915 -21.423 1.00 92.31 80 LEU A CA 1
ATOM 634 C C . LEU A 1 80 ? -1.183 19.180 -21.847 1.00 92.31 80 LEU A C 1
ATOM 636 O O . LEU A 1 80 ? -2.283 19.423 -21.361 1.00 92.31 80 LEU A O 1
ATOM 640 N N . ARG A 1 81 ? -0.637 19.948 -22.802 1.00 91.81 81 ARG A N 1
ATOM 641 C CA . ARG A 1 81 ? -1.306 21.141 -23.351 1.00 91.81 81 ARG A CA 1
ATOM 642 C C . ARG A 1 81 ? -2.616 20.806 -24.069 1.00 91.81 81 ARG A C 1
ATOM 644 O O . ARG A 1 81 ? -3.588 21.530 -23.912 1.00 91.81 81 ARG A O 1
ATOM 651 N N . ALA A 1 82 ? -2.651 19.714 -24.834 1.00 89.56 82 ALA A N 1
ATOM 652 C CA . ALA A 1 82 ? -3.855 19.288 -25.546 1.00 89.56 82 ALA A CA 1
ATOM 653 C C . ALA A 1 82 ? -4.968 18.813 -24.598 1.00 89.56 82 ALA A C 1
ATOM 655 O O . ALA A 1 82 ? -6.138 19.035 -24.888 1.00 89.56 82 ALA A O 1
ATOM 656 N N . THR A 1 83 ? -4.621 18.182 -23.472 1.00 87.38 83 THR A N 1
ATOM 657 C CA . THR A 1 83 ? -5.601 17.803 -22.443 1.00 87.38 83 THR A CA 1
ATOM 658 C C . THR A 1 83 ? -6.137 19.031 -21.710 1.00 87.38 83 THR A C 1
ATOM 660 O O . THR A 1 83 ? -7.337 19.122 -21.494 1.00 87.38 83 THR A O 1
ATOM 663 N N . ALA A 1 84 ? -5.270 19.998 -21.390 1.00 82.00 84 ALA A N 1
ATOM 664 C CA . ALA A 1 84 ? -5.667 21.243 -20.730 1.00 82.00 84 ALA A CA 1
ATOM 665 C C . ALA A 1 84 ? -6.561 22.138 -21.605 1.00 82.00 84 ALA A C 1
ATOM 667 O O . ALA A 1 84 ? -7.410 22.832 -21.076 1.00 82.00 84 ALA A O 1
ATOM 668 N N . ALA A 1 85 ? -6.401 22.109 -22.932 1.00 78.81 85 ALA A N 1
ATOM 669 C CA . ALA A 1 85 ? -7.246 22.865 -23.863 1.00 78.81 85 ALA A CA 1
ATOM 670 C C . ALA A 1 85 ? -8.622 22.218 -24.135 1.00 78.81 85 ALA A C 1
ATOM 672 O O . ALA A 1 85 ? -9.427 22.787 -24.866 1.00 78.81 85 ALA A O 1
ATOM 673 N N . ARG A 1 86 ? -8.862 21.002 -23.625 1.00 70.12 86 ARG A N 1
ATOM 674 C CA . ARG A 1 86 ? -10.140 20.275 -23.743 1.00 70.12 86 ARG A CA 1
ATOM 675 C C . ARG A 1 86 ? -10.986 20.332 -22.468 1.00 70.12 86 ARG A C 1
ATOM 677 O O . ARG A 1 86 ? -12.110 19.840 -22.500 1.00 70.12 86 ARG A O 1
ATOM 684 N N . ALA A 1 87 ? -10.420 20.840 -21.376 1.00 61.31 87 ALA A N 1
ATOM 685 C CA . ALA A 1 87 ? -11.092 21.069 -20.101 1.00 61.31 87 ALA A CA 1
ATOM 686 C C . ALA A 1 87 ? -11.557 22.526 -20.030 1.00 61.31 87 ALA A C 1
ATOM 688 O O . ALA A 1 87 ? -12.623 22.752 -19.423 1.00 61.31 87 ALA A O 1
#

Foldseek 3Di:
DDDDDDPVVVVVLVVCCVVVVDVDSVRVVVVVVVVVVVVVVVVVVVVVVVVVVVVVVVVCVVVVVDDDPVVVVVVVVVVVVVVVVVD

Secondary structure (DSSP, 8-state):
------HHHHHHHHHHHHTTS-S-HHHHHHHHHHHHHHHHHHHHHHHHHHHHHHHHHHHHHHTT----HHHHHHHHHHHHHHHHTT-

pL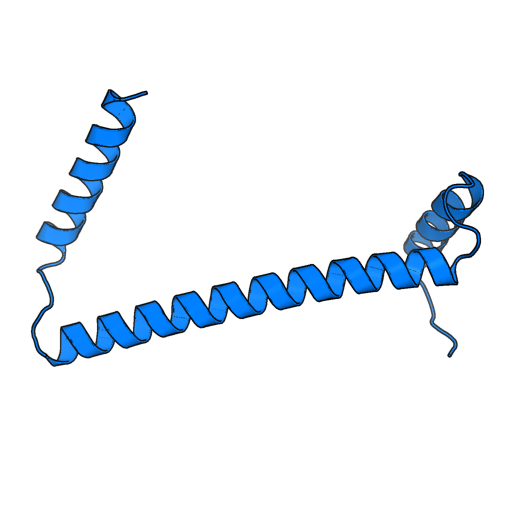DDT: mean 95.11, std 5.94, range [61.31, 98.5]